Protein AF-A0A7X5TTT7-F1 (afdb_monomer_lite)

Organism: NCBI:txid1640652

Structure (mmCIF, N/CA/C/O backbone):
data_AF-A0A7X5TTT7-F1
#
_entry.id   AF-A0A7X5TTT7-F1
#
loop_
_atom_site.group_PDB
_atom_site.id
_atom_site.type_symbol
_atom_site.label_atom_id
_atom_site.label_alt_id
_atom_site.label_comp_id
_atom_site.label_asym_id
_atom_site.label_entity_id
_atom_site.label_seq_id
_atom_site.pdbx_PDB_ins_code
_atom_site.Cartn_x
_atom_site.Cartn_y
_atom_site.Cartn_z
_atom_site.occupancy
_atom_site.B_iso_or_equiv
_atom_site.auth_seq_id
_atom_site.auth_comp_id
_atom_site.auth_asym_id
_atom_site.auth_atom_id
_atom_site.pdbx_PDB_model_num
ATOM 1 N N . MET A 1 1 ? -17.598 40.555 29.088 1.00 35.66 1 MET A N 1
ATOM 2 C CA . MET A 1 1 ? -18.027 41.779 28.370 1.00 35.66 1 MET A CA 1
ATOM 3 C C . MET A 1 1 ? -18.926 41.381 27.205 1.00 35.66 1 MET A C 1
ATOM 5 O O . MET A 1 1 ? -18.544 40.508 26.443 1.00 35.66 1 MET A O 1
ATOM 9 N N . ARG A 1 2 ? -20.128 41.963 27.103 1.00 32.84 2 ARG A N 1
ATOM 10 C CA . ARG A 1 2 ? -21.066 41.783 25.978 1.00 32.84 2 ARG A CA 1
ATOM 11 C C . ARG A 1 2 ? -20.770 42.823 24.897 1.00 32.84 2 ARG A C 1
ATOM 13 O O . ARG A 1 2 ? -20.589 43.978 25.270 1.00 32.84 2 ARG A O 1
ATOM 20 N N . LYS A 1 3 ? -20.882 42.468 23.612 1.00 32.66 3 LYS A N 1
ATOM 21 C CA . LYS A 1 3 ? -21.404 43.374 22.572 1.00 32.66 3 LYS A CA 1
ATOM 22 C C . LYS A 1 3 ? -22.222 42.589 21.541 1.00 32.66 3 LYS A C 1
ATOM 24 O O . LYS A 1 3 ? -21.788 41.565 21.035 1.00 32.66 3 LYS A O 1
ATOM 29 N N . PHE A 1 4 ? -23.433 43.090 21.313 1.00 30.12 4 PHE A N 1
ATOM 30 C CA . PHE A 1 4 ? -24.414 42.670 20.315 1.00 30.12 4 PHE A CA 1
ATOM 31 C C . PHE A 1 4 ? -24.182 43.418 18.996 1.00 30.12 4 PHE A C 1
ATOM 33 O O . PHE A 1 4 ? -23.848 44.601 19.039 1.00 30.12 4 PHE A O 1
ATOM 40 N N . TRP A 1 5 ? -24.562 42.808 17.868 1.00 27.36 5 TRP A N 1
ATOM 41 C CA . TRP A 1 5 ? -25.354 43.505 16.846 1.00 27.36 5 TRP A CA 1
ATOM 42 C C . TRP A 1 5 ? -26.233 42.525 16.047 1.00 27.36 5 TRP A C 1
ATOM 44 O O . TRP A 1 5 ? -25.795 41.431 15.704 1.00 27.36 5 TRP A O 1
ATOM 54 N N . ARG A 1 6 ? -27.498 42.907 15.810 1.00 34.03 6 ARG A N 1
ATOM 55 C CA . ARG A 1 6 ? -28.500 42.181 15.007 1.00 34.03 6 ARG A CA 1
ATOM 56 C C . ARG A 1 6 ? -28.491 42.715 13.573 1.00 34.03 6 ARG A C 1
ATOM 58 O O . ARG A 1 6 ? -28.611 43.918 13.392 1.00 34.03 6 ARG A O 1
ATOM 65 N N . GLY A 1 7 ? -28.556 41.823 12.589 1.00 29.52 7 GLY A N 1
ATOM 66 C CA . GLY A 1 7 ? -29.071 42.110 11.248 1.00 29.52 7 GLY A CA 1
ATOM 67 C C . GLY A 1 7 ? -30.033 40.997 10.834 1.00 29.52 7 GLY A C 1
ATOM 68 O O . GLY A 1 7 ? -29.647 39.832 10.813 1.00 29.52 7 GLY A O 1
ATOM 69 N N . LYS A 1 8 ? -31.305 41.331 10.588 1.00 38.66 8 LYS A N 1
ATOM 70 C CA . LYS A 1 8 ? -32.344 40.392 10.131 1.00 38.66 8 LYS A CA 1
ATOM 71 C C . LYS A 1 8 ? -32.056 39.973 8.684 1.00 38.66 8 LYS A C 1
ATOM 73 O O . LYS A 1 8 ? -31.994 40.841 7.822 1.00 38.66 8 LYS A O 1
ATOM 78 N N . SER A 1 9 ? -31.964 38.669 8.423 1.00 40.53 9 SER A N 1
ATOM 79 C CA . SER A 1 9 ? -32.075 38.093 7.072 1.00 40.53 9 SER A CA 1
ATOM 80 C C . SER A 1 9 ? -33.419 37.363 6.935 1.00 40.53 9 SER A C 1
ATOM 82 O O . SER A 1 9 ? -33.881 36.785 7.923 1.00 40.53 9 SER A O 1
ATOM 84 N N . PRO A 1 10 ? -34.085 37.420 5.768 1.00 37.72 10 PRO A N 1
ATOM 85 C CA . PRO A 1 10 ? -35.392 36.804 5.565 1.00 37.72 10 PRO A CA 1
ATOM 86 C C . PRO A 1 10 ? -35.309 35.271 5.546 1.00 37.72 10 PRO A C 1
ATOM 88 O O . PRO A 1 10 ? -34.284 34.685 5.200 1.00 37.72 10 PRO A O 1
ATOM 91 N N . ALA A 1 11 ? -36.410 34.639 5.953 1.00 39.56 11 ALA A N 1
ATOM 92 C CA . ALA A 1 11 ? -36.552 33.198 6.104 1.00 39.56 11 ALA A CA 1
ATOM 93 C C . ALA A 1 11 ? -36.282 32.444 4.789 1.00 39.56 11 ALA A C 1
ATOM 95 O O . ALA A 1 11 ? -36.942 32.686 3.779 1.00 39.56 11 ALA A O 1
ATOM 96 N N . ARG A 1 12 ? -35.343 31.489 4.826 1.00 38.84 12 ARG A N 1
ATOM 97 C CA . ARG A 1 12 ? -35.281 30.389 3.853 1.00 38.84 12 ARG A CA 1
ATOM 98 C C . ARG A 1 12 ? -36.436 29.420 4.141 1.00 38.84 12 ARG A C 1
ATOM 100 O O . ARG A 1 12 ? -36.710 29.176 5.318 1.00 38.84 12 ARG A O 1
ATOM 107 N N . PRO A 1 13 ? -37.094 28.845 3.1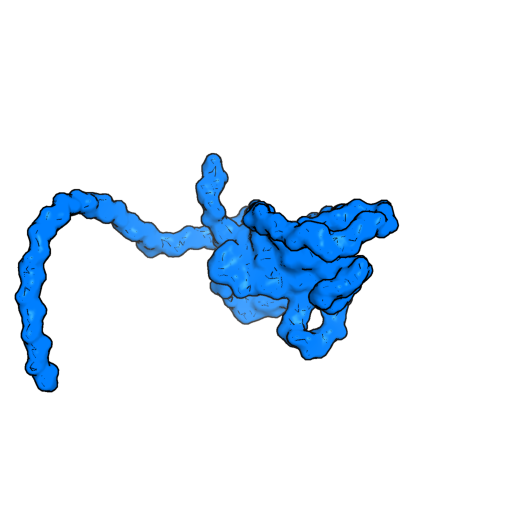21 1.00 38.69 13 PRO A N 1
ATOM 108 C CA . PRO A 1 13 ? -38.035 27.759 3.350 1.00 38.69 13 PRO A CA 1
ATOM 109 C C . PRO A 1 13 ? -37.300 26.583 4.001 1.00 38.69 13 PRO A C 1
ATOM 111 O O . PRO A 1 13 ? -36.145 26.304 3.671 1.00 38.69 13 PRO A O 1
ATOM 114 N N . ALA A 1 14 ? -37.970 25.930 4.950 1.00 41.75 14 ALA A N 1
ATOM 115 C CA . ALA A 1 14 ? -37.470 24.750 5.635 1.00 41.75 14 ALA A CA 1
ATOM 116 C C . ALA A 1 14 ? -37.141 23.665 4.602 1.00 41.75 14 ALA A C 1
ATOM 118 O O . ALA A 1 14 ? -38.031 23.004 4.072 1.00 41.75 14 ALA A O 1
ATOM 119 N N . SER A 1 15 ? -35.855 23.500 4.296 1.00 41.69 15 SER A N 1
ATOM 120 C CA . SER A 1 15 ? -35.3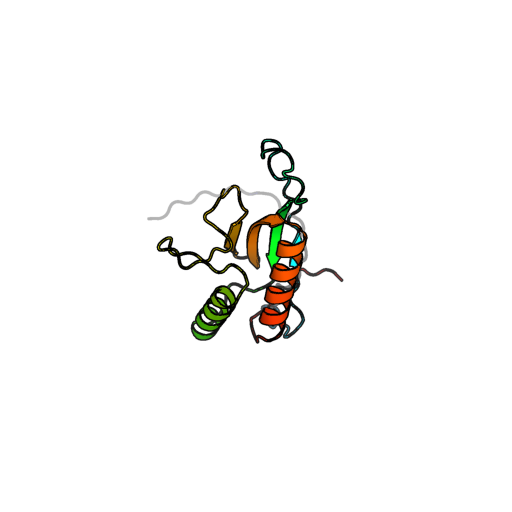74 22.251 3.722 1.00 41.69 15 SER A CA 1
ATOM 121 C C . SER A 1 15 ? -35.509 21.220 4.830 1.00 41.69 15 SER A C 1
ATOM 123 O O . SER A 1 15 ? -34.918 21.388 5.896 1.00 41.69 15 SER A O 1
ATOM 125 N N . GLN A 1 16 ? -36.345 20.207 4.611 1.00 45.44 16 GLN A N 1
ATOM 126 C CA . GLN A 1 16 ? -36.321 18.991 5.411 1.00 45.44 16 GLN A CA 1
ATOM 127 C C . GLN A 1 16 ? -34.901 18.436 5.326 1.00 45.44 16 GLN A C 1
ATOM 129 O O . GLN A 1 16 ? -34.499 17.853 4.324 1.00 45.44 16 GLN A O 1
ATOM 134 N N . GLN A 1 17 ? -34.112 18.711 6.357 1.00 40.09 17 GLN A N 1
ATOM 135 C CA . GLN A 1 17 ? -32.840 18.061 6.570 1.00 40.09 17 GLN A CA 1
ATOM 136 C C . GLN A 1 17 ? -33.198 16.631 6.967 1.00 40.09 17 GLN A C 1
ATOM 138 O O . GLN A 1 17 ? -33.834 16.421 8.002 1.00 40.09 17 GLN A O 1
ATOM 143 N N . ALA A 1 18 ? -32.893 15.669 6.095 1.00 44.75 18 ALA A N 1
ATOM 144 C CA . ALA A 1 18 ? -32.959 14.262 6.461 1.00 44.75 18 ALA A CA 1
ATOM 145 C C . ALA A 1 18 ? -32.161 14.071 7.765 1.00 44.75 18 ALA A C 1
ATOM 147 O O . ALA A 1 18 ? -31.125 14.732 7.925 1.00 44.75 18 ALA A O 1
ATOM 148 N N . PRO A 1 19 ? -32.633 13.247 8.717 1.00 40.09 19 PRO A N 1
ATOM 149 C CA . PRO A 1 19 ? -31.852 12.979 9.913 1.00 40.09 19 PRO A CA 1
ATOM 150 C C . PRO A 1 19 ? -30.484 12.446 9.482 1.00 40.09 19 PRO A C 1
ATOM 152 O O . PRO A 1 19 ? -30.393 11.570 8.620 1.00 40.09 19 PRO A O 1
ATOM 155 N N . ALA A 1 20 ? -29.423 13.025 10.045 1.00 44.19 20 ALA A N 1
ATOM 156 C CA . ALA A 1 20 ? -28.086 12.466 9.919 1.00 44.19 20 ALA A CA 1
ATOM 157 C C . ALA A 1 20 ? -28.141 10.998 10.378 1.00 44.19 20 ALA A C 1
ATOM 159 O O . ALA A 1 20 ? -28.814 10.728 11.377 1.00 44.19 20 ALA A O 1
ATOM 160 N N . PRO A 1 21 ? -27.494 10.052 9.677 1.00 43.19 21 PRO A N 1
ATOM 161 C CA . PRO A 1 21 ? -27.474 8.670 10.133 1.00 43.19 21 PRO A CA 1
ATOM 162 C C . PRO A 1 21 ? -26.880 8.627 11.548 1.00 43.19 21 PRO A C 1
ATOM 164 O O . PRO A 1 21 ? -25.747 9.049 11.767 1.00 43.19 21 PRO A O 1
ATOM 167 N N . GLU A 1 22 ? -27.663 8.147 12.521 1.00 48.78 22 GLU A N 1
ATOM 168 C CA . GLU A 1 22 ? -27.278 8.053 13.942 1.00 48.78 22 GLU A CA 1
ATOM 169 C C . GLU A 1 22 ? -26.219 6.966 14.215 1.00 48.78 22 GLU A C 1
ATOM 171 O O . GLU A 1 22 ? -25.853 6.715 15.361 1.00 48.78 22 GLU A O 1
ATOM 176 N N . HIS A 1 23 ? -25.666 6.355 13.166 1.00 42.59 23 HIS A N 1
ATOM 177 C CA . HIS A 1 23 ? -24.570 5.402 13.248 1.00 42.59 23 HIS A CA 1
ATOM 178 C C . HIS A 1 23 ? -23.568 5.669 12.115 1.00 42.59 23 HIS A C 1
ATOM 180 O O . HIS A 1 23 ? -24.000 5.817 10.967 1.00 42.59 23 HIS A O 1
ATOM 186 N N . PRO A 1 24 ? -22.245 5.708 12.381 1.00 49.69 24 PRO A N 1
ATOM 187 C CA . PRO A 1 24 ? -21.278 5.514 11.307 1.00 49.69 24 PRO A CA 1
ATOM 188 C C . PRO A 1 24 ? -21.585 4.165 10.631 1.00 49.69 24 PRO A C 1
ATOM 190 O O . PRO A 1 24 ? -22.003 3.235 11.333 1.00 49.69 24 PRO A O 1
ATOM 193 N N . PRO A 1 25 ? -21.434 4.043 9.300 1.00 46.50 25 PRO A N 1
ATOM 194 C CA . PRO A 1 25 ? -21.628 2.763 8.629 1.00 46.50 25 PRO A CA 1
ATOM 195 C C . PRO A 1 25 ? -20.784 1.699 9.338 1.00 46.50 25 PRO A C 1
ATOM 197 O O . PRO A 1 25 ? -19.619 1.932 9.671 1.00 46.50 25 PRO A O 1
ATOM 200 N N . LEU A 1 26 ? -21.405 0.557 9.645 1.00 40.31 26 LEU A N 1
ATOM 201 C CA . LEU A 1 26 ? -20.698 -0.576 10.233 1.00 40.31 26 LEU A CA 1
ATOM 202 C C . LEU A 1 26 ? -19.542 -0.962 9.298 1.00 40.31 26 LEU A C 1
ATOM 204 O O . LEU A 1 26 ? -19.734 -0.950 8.082 1.00 40.31 26 LEU A O 1
ATOM 208 N N . PRO A 1 27 ? -18.362 -1.324 9.825 1.00 43.56 27 PRO A N 1
ATOM 209 C CA . PRO A 1 27 ? -17.275 -1.803 8.989 1.00 43.56 27 PRO A CA 1
ATOM 210 C C . PRO A 1 27 ? -17.706 -3.100 8.298 1.00 43.56 27 PRO A C 1
ATOM 212 O O . PRO A 1 27 ? -17.806 -4.158 8.921 1.00 43.56 27 PRO A O 1
ATOM 215 N N . THR A 1 28 ? -18.001 -3.014 7.004 1.00 50.88 28 THR A N 1
ATOM 216 C CA . THR A 1 28 ? -18.330 -4.174 6.179 1.00 50.88 28 THR A CA 1
ATOM 217 C C . THR A 1 28 ? -17.075 -5.028 6.043 1.00 50.88 28 THR A C 1
ATOM 219 O O . THR A 1 28 ? -16.091 -4.599 5.448 1.00 50.88 28 THR A O 1
ATOM 222 N N . THR A 1 29 ? -17.092 -6.246 6.580 1.00 54.84 29 THR A N 1
ATOM 223 C CA . THR A 1 29 ? -16.059 -7.275 6.360 1.00 54.84 29 THR A CA 1
ATOM 224 C C . THR A 1 29 ? -16.206 -7.848 4.941 1.00 54.84 29 THR A C 1
ATOM 226 O O . THR A 1 29 ? -16.555 -9.006 4.734 1.00 54.84 29 THR A O 1
ATOM 229 N N . GLY A 1 30 ? -16.036 -6.981 3.942 1.00 66.50 30 GLY A N 1
ATOM 230 C CA . GLY A 1 30 ? -16.101 -7.285 2.514 1.00 66.50 30 GLY A CA 1
ATOM 231 C C . GLY A 1 30 ? -14.779 -6.971 1.815 1.00 66.50 30 GLY A C 1
ATOM 232 O O . GLY A 1 30 ? -13.897 -6.340 2.402 1.00 66.50 30 GLY A O 1
ATOM 233 N N . ARG A 1 31 ? -14.662 -7.417 0.556 1.00 80.69 31 ARG A N 1
ATOM 234 C CA . ARG A 1 31 ? -13.517 -7.130 -0.323 1.00 80.69 31 ARG A CA 1
ATOM 235 C C . ARG A 1 31 ? -13.188 -5.634 -0.311 1.00 80.69 31 ARG A C 1
ATOM 237 O O . ARG A 1 31 ? -14.101 -4.811 -0.406 1.00 80.69 31 ARG A O 1
ATOM 244 N N . VAL A 1 32 ? -11.904 -5.286 -0.248 1.00 84.06 32 VAL A N 1
ATOM 245 C CA . VAL A 1 32 ? -11.463 -3.891 -0.294 1.00 84.06 32 VAL A CA 1
ATOM 246 C C . VAL A 1 32 ? -11.884 -3.245 -1.617 1.00 84.06 32 VAL A C 1
ATOM 248 O O . VAL A 1 32 ? -11.573 -3.732 -2.707 1.00 84.06 32 VAL A O 1
ATOM 251 N N . GLN A 1 33 ? -12.623 -2.142 -1.521 1.00 87.81 33 GLN A N 1
ATOM 252 C CA . GLN A 1 33 ? -12.930 -1.292 -2.666 1.00 87.81 33 GLN A CA 1
ATOM 253 C C . GLN A 1 33 ? -11.741 -0.378 -2.961 1.00 87.81 33 GLN A C 1
ATOM 255 O O . GLN A 1 33 ? -10.990 -0.012 -2.054 1.00 87.81 33 GLN A O 1
ATOM 260 N N . TYR A 1 34 ? -11.578 0.011 -4.220 1.00 86.19 34 TYR A N 1
ATOM 261 C CA . TYR A 1 34 ? -10.582 0.996 -4.613 1.00 86.19 34 TYR A CA 1
ATOM 262 C C . TYR A 1 34 ? -11.105 1.890 -5.735 1.00 86.19 34 TYR A C 1
ATOM 264 O O . TYR A 1 34 ? -11.962 1.478 -6.517 1.00 86.19 34 TYR A O 1
ATOM 272 N N . GLU A 1 35 ? -10.556 3.096 -5.825 1.00 86.31 35 GLU A N 1
ATOM 273 C CA . GLU A 1 35 ? -10.756 4.019 -6.942 1.00 86.31 35 GLU A CA 1
ATOM 274 C C . GLU A 1 35 ? -9.399 4.380 -7.557 1.00 86.31 35 GLU A C 1
ATOM 276 O O . GLU A 1 35 ? -8.426 4.643 -6.844 1.00 86.31 35 GLU A O 1
ATOM 281 N N . ASP A 1 36 ? -9.325 4.379 -8.887 1.00 82.94 36 ASP A N 1
ATOM 282 C CA . ASP A 1 36 ? -8.208 4.995 -9.602 1.00 82.94 36 ASP A CA 1
ATOM 283 C C . ASP A 1 36 ? -8.472 6.504 -9.616 1.00 82.9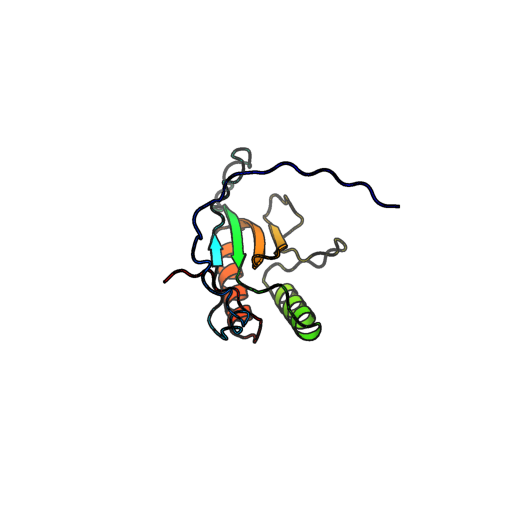4 36 ASP A C 1
ATOM 285 O O . ASP A 1 36 ? -9.535 6.935 -10.063 1.00 82.94 36 ASP A O 1
ATOM 289 N N . SER A 1 37 ? -7.547 7.319 -9.100 1.00 63.72 37 SER A N 1
ATOM 290 C CA . SER A 1 37 ? -7.831 8.738 -8.816 1.00 63.72 37 SER A CA 1
ATOM 291 C C . SER A 1 37 ? -8.065 9.595 -10.070 1.00 63.72 37 SER A C 1
ATOM 293 O O . SER A 1 37 ? -8.409 10.771 -9.959 1.00 63.72 37 SER A O 1
ATOM 295 N N . GLY A 1 38 ? -7.859 9.037 -11.269 1.00 57.25 38 GLY A N 1
ATOM 296 C CA . GLY A 1 38 ? -7.928 9.761 -12.540 1.00 57.25 38 GLY A CA 1
ATOM 297 C C . GLY A 1 38 ? -6.887 10.878 -12.663 1.00 57.25 38 GLY A C 1
ATOM 298 O O . GLY A 1 38 ? -6.923 11.638 -13.632 1.00 57.25 38 GLY A O 1
ATOM 299 N N . GLU A 1 39 ? -5.977 10.997 -11.693 1.00 54.84 39 GLU A N 1
ATOM 300 C CA . GLU A 1 39 ? -4.949 12.021 -11.668 1.00 54.84 39 GLU A CA 1
ATOM 301 C C . GLU A 1 39 ? -3.964 11.763 -12.807 1.00 54.84 39 GLU A C 1
ATOM 303 O O . GLU A 1 39 ? -3.332 10.710 -12.914 1.00 54.84 39 GLU A O 1
ATOM 308 N N . VAL A 1 40 ? -3.898 12.729 -13.722 1.00 51.94 40 VAL A N 1
ATOM 309 C CA . VAL A 1 40 ? -3.029 12.660 -14.890 1.00 51.94 40 VAL A CA 1
ATOM 310 C C . VAL A 1 40 ? -1.612 12.935 -14.414 1.00 51.94 40 VAL A C 1
ATOM 312 O O . VAL A 1 40 ? -1.287 14.061 -14.041 1.00 51.94 40 VAL A O 1
ATOM 315 N N . VAL A 1 41 ? -0.760 11.914 -14.442 1.00 54.97 41 VAL A N 1
ATOM 316 C CA . VAL A 1 41 ? 0.676 12.104 -14.220 1.00 54.97 41 VAL A CA 1
ATOM 317 C C . VAL A 1 41 ? 1.256 13.124 -15.205 1.00 54.97 41 VAL A C 1
ATOM 319 O O . VAL A 1 41 ? 0.890 13.111 -16.387 1.00 54.97 41 VAL A O 1
ATOM 322 N N . PRO A 1 42 ? 2.183 13.992 -14.760 1.00 51.84 42 PRO A N 1
ATOM 323 C CA . PRO A 1 42 ? 2.834 14.960 -15.632 1.00 51.84 42 PRO A CA 1
ATOM 324 C C . PRO A 1 42 ? 3.495 14.300 -16.853 1.00 51.84 42 PRO A C 1
ATOM 326 O O . PRO A 1 42 ? 4.193 13.294 -16.741 1.00 51.84 42 PRO A O 1
ATOM 329 N N . HIS A 1 43 ? 3.297 14.912 -18.023 1.00 47.00 43 HIS A N 1
ATOM 330 C CA . HIS A 1 43 ? 3.774 14.444 -19.333 1.00 47.00 43 HIS A CA 1
ATOM 331 C C . HIS A 1 43 ? 5.312 14.406 -19.477 1.00 47.00 43 HIS A C 1
ATOM 333 O O . HIS A 1 43 ? 5.813 13.737 -20.374 1.00 47.00 43 HIS A O 1
ATOM 339 N N . ASP A 1 44 ? 6.057 15.079 -18.592 1.00 55.12 44 ASP A N 1
ATOM 340 C CA . ASP A 1 44 ? 7.522 15.234 -18.664 1.00 55.12 44 ASP A CA 1
ATOM 341 C C . ASP A 1 44 ? 8.323 14.029 -18.127 1.00 55.12 44 ASP A C 1
ATOM 343 O O . ASP A 1 44 ? 9.543 14.104 -17.959 1.00 55.12 44 ASP A O 1
ATOM 347 N N . TRP A 1 45 ? 7.672 12.894 -17.864 1.00 57.06 45 TRP A N 1
ATOM 348 C CA . TRP A 1 45 ? 8.375 11.688 -17.435 1.00 57.06 45 TRP A CA 1
ATOM 349 C C . TRP A 1 45 ? 9.162 11.060 -18.607 1.00 57.06 45 TRP A C 1
ATOM 351 O O . TRP A 1 45 ? 8.602 10.917 -19.697 1.00 57.06 45 TRP A O 1
ATOM 361 N N . PRO A 1 46 ? 10.437 10.646 -18.424 1.00 51.91 46 PRO A N 1
ATOM 362 C CA . PRO A 1 46 ? 11.261 10.108 -19.504 1.00 51.91 46 PRO A CA 1
ATOM 363 C C . PRO A 1 46 ? 10.572 8.967 -20.263 1.00 51.91 46 PRO A C 1
ATOM 365 O O . PRO A 1 46 ? 10.012 8.036 -19.675 1.00 51.91 46 PRO A O 1
ATOM 368 N N . ALA A 1 47 ? 10.617 9.092 -21.590 1.00 49.12 47 ALA A N 1
ATOM 369 C CA . ALA A 1 47 ? 9.980 8.197 -22.538 1.00 49.12 47 ALA A CA 1
ATOM 370 C C . ALA A 1 47 ? 10.390 6.734 -22.308 1.00 49.12 47 ALA A C 1
ATOM 372 O O . ALA A 1 47 ? 11.571 6.427 -22.164 1.00 49.12 47 ALA A O 1
ATOM 373 N N . ASP A 1 48 ? 9.358 5.891 -22.280 1.00 51.62 48 ASP A N 1
ATOM 374 C CA . ASP A 1 48 ? 9.318 4.434 -22.409 1.00 51.62 48 ASP A CA 1
ATOM 375 C C . ASP A 1 48 ? 10.674 3.742 -22.665 1.00 51.62 48 ASP A C 1
ATOM 377 O O . ASP A 1 48 ? 11.218 3.759 -23.768 1.00 51.62 48 ASP A O 1
ATOM 381 N N . ASP A 1 49 ? 11.199 3.081 -21.636 1.00 55.38 49 ASP A N 1
ATOM 382 C CA . ASP A 1 49 ? 12.352 2.178 -21.693 1.00 55.38 49 ASP A CA 1
ATOM 383 C C . ASP A 1 49 ? 11.976 0.770 -22.205 1.00 55.38 49 ASP A C 1
ATOM 385 O O . ASP A 1 49 ? 12.765 -0.172 -22.109 1.00 55.38 49 ASP A O 1
ATOM 389 N N . GLY A 1 50 ? 10.774 0.613 -22.774 1.00 56.38 50 GLY A N 1
ATOM 390 C CA . GLY A 1 50 ? 10.256 -0.646 -23.309 1.00 56.38 50 GLY A CA 1
ATOM 391 C C . GLY A 1 50 ? 9.627 -1.555 -22.251 1.00 56.38 50 GLY A C 1
ATOM 392 O O . GLY A 1 50 ? 9.269 -2.693 -22.560 1.00 56.38 50 GLY A O 1
ATOM 393 N N . LEU A 1 51 ? 9.482 -1.075 -21.011 1.00 58.31 51 LEU A N 1
ATOM 394 C CA . LEU A 1 51 ? 8.883 -1.816 -19.898 1.00 58.31 51 LEU A CA 1
ATOM 395 C C . LEU A 1 51 ? 7.407 -1.465 -19.642 1.00 58.31 51 LEU A C 1
ATOM 397 O O . LEU A 1 51 ? 6.824 -2.021 -18.709 1.00 58.31 51 LEU A O 1
ATOM 401 N N . ASN A 1 52 ? 6.782 -0.611 -20.471 1.00 75.88 52 ASN A N 1
ATOM 402 C CA . ASN A 1 52 ? 5.383 -0.178 -20.321 1.00 75.88 52 ASN A CA 1
ATOM 403 C C . ASN A 1 52 ? 5.069 0.181 -18.863 1.00 75.88 52 ASN A C 1
ATOM 405 O O . ASN A 1 52 ? 4.239 -0.450 -18.196 1.00 75.88 52 ASN A O 1
ATOM 409 N N . PHE A 1 53 ? 5.802 1.155 -18.336 1.00 80.88 53 PHE A N 1
ATOM 410 C CA . PHE A 1 53 ? 5.507 1.666 -17.011 1.00 80.88 53 PHE A CA 1
ATOM 411 C C . PHE A 1 53 ? 4.129 2.321 -16.987 1.00 80.88 53 PHE A C 1
ATOM 413 O O . PHE A 1 53 ? 3.743 3.040 -17.908 1.00 80.88 53 PHE A O 1
ATOM 420 N N . VAL A 1 54 ? 3.418 2.100 -15.891 1.00 84.62 54 VAL A N 1
ATOM 421 C CA . VAL A 1 54 ? 2.164 2.772 -15.581 1.00 84.62 54 VAL A CA 1
ATOM 422 C C . VAL A 1 54 ? 2.393 3.724 -14.425 1.00 84.62 54 VAL A C 1
ATOM 424 O O . VAL A 1 54 ? 3.110 3.412 -13.471 1.00 84.62 54 VAL A O 1
ATOM 427 N N . ALA A 1 55 ? 1.774 4.891 -14.523 1.00 87.00 55 ALA A N 1
ATOM 428 C CA . ALA A 1 55 ? 1.560 5.719 -13.360 1.00 87.00 55 ALA A CA 1
ATOM 429 C C . ALA A 1 55 ? 0.501 5.084 -12.472 1.00 87.00 55 ALA A C 1
ATOM 431 O O . ALA A 1 55 ? -0.534 4.619 -12.954 1.00 87.00 55 ALA A O 1
ATOM 432 N N . VAL A 1 56 ? 0.782 5.077 -11.182 1.00 90.38 56 VAL A N 1
ATOM 433 C CA . VAL A 1 56 ? -0.093 4.528 -10.165 1.00 90.38 56 VAL A CA 1
ATOM 434 C C . VAL A 1 56 ? -0.573 5.686 -9.321 1.00 90.38 56 VAL A C 1
ATOM 436 O O . VAL A 1 56 ? 0.237 6.388 -8.726 1.00 90.38 56 VAL A O 1
ATOM 439 N N . VAL A 1 57 ? -1.889 5.863 -9.272 1.00 91.44 57 VAL A N 1
ATOM 440 C CA . VAL A 1 57 ? -2.557 6.662 -8.249 1.00 91.44 57 VAL A CA 1
ATOM 441 C C . VAL A 1 57 ? -3.870 5.956 -7.926 1.00 91.44 57 VAL A C 1
ATOM 443 O O . VAL A 1 57 ? -4.864 6.078 -8.646 1.00 91.44 57 VAL A O 1
ATOM 446 N N . ARG A 1 58 ? -3.851 5.132 -6.877 1.00 92.38 58 ARG A N 1
ATOM 447 C CA . ARG A 1 58 ? -4.983 4.289 -6.480 1.00 92.38 58 ARG A CA 1
ATOM 448 C C . ARG A 1 58 ? -5.267 4.460 -5.005 1.00 92.38 58 ARG A C 1
ATOM 450 O O . ARG A 1 58 ? -4.365 4.367 -4.178 1.00 92.38 58 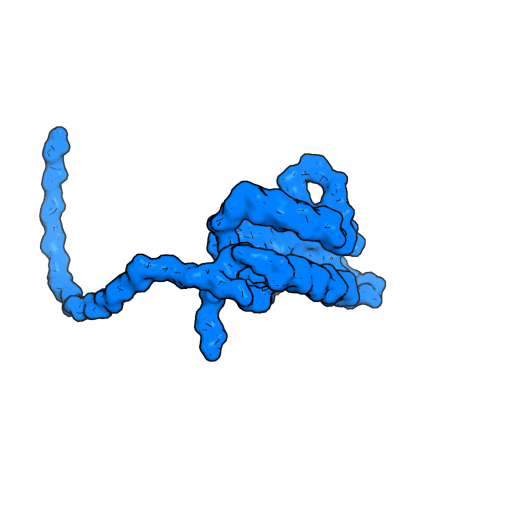ARG A O 1
ATOM 457 N N . LYS A 1 59 ? -6.537 4.651 -4.674 1.00 94.06 59 LYS A N 1
ATOM 458 C CA . LYS A 1 59 ? -6.989 4.756 -3.293 1.00 94.06 59 LYS A CA 1
ATOM 459 C C . LYS A 1 59 ? -7.722 3.496 -2.873 1.00 94.06 59 LYS A C 1
ATOM 461 O O . LYS A 1 59 ? -8.657 3.092 -3.553 1.00 94.06 59 LYS A O 1
ATOM 466 N N . TYR A 1 60 ? -7.322 2.905 -1.754 1.00 94.19 60 TYR A N 1
ATOM 467 C CA . TYR A 1 60 ? -7.963 1.732 -1.165 1.00 94.19 60 TYR A CA 1
ATOM 468 C C . TYR A 1 60 ? -8.838 2.142 0.020 1.00 94.19 60 TYR A C 1
ATOM 470 O O . TYR A 1 60 ? -8.389 2.864 0.914 1.00 94.19 60 TYR A O 1
ATOM 478 N N . GLY A 1 61 ? -10.069 1.635 0.049 1.00 93.62 61 GLY A N 1
ATOM 479 C CA . GLY A 1 61 ? -11.095 1.938 1.047 1.00 93.62 61 GLY A CA 1
ATOM 480 C C . GLY A 1 61 ? -10.843 1.288 2.401 1.00 93.62 61 GLY A C 1
ATOM 481 O O . GLY A 1 61 ? -11.627 0.452 2.847 1.00 93.62 61 GLY A O 1
ATOM 482 N N . VAL A 1 62 ? -9.753 1.667 3.061 1.00 92.69 62 VAL A N 1
ATOM 483 C CA . VAL A 1 62 ? -9.453 1.332 4.457 1.00 92.69 62 VAL A CA 1
ATOM 484 C C . VAL A 1 62 ? -9.646 2.592 5.289 1.00 92.69 62 VAL A C 1
ATOM 486 O O . VAL A 1 62 ? -9.037 3.625 5.023 1.00 92.69 62 VAL A O 1
ATOM 489 N N . HIS A 1 63 ? -10.526 2.526 6.278 1.00 90.25 63 HIS A N 1
ATOM 490 C CA . HIS A 1 63 ? -10.854 3.666 7.117 1.00 90.25 63 HIS A CA 1
ATOM 491 C C . HIS A 1 63 ? -9.716 3.956 8.106 1.00 90.25 63 HIS A C 1
ATOM 493 O O . HIS A 1 63 ? -9.125 3.042 8.678 1.00 90.25 63 HIS A O 1
ATOM 499 N N . TYR A 1 64 ? -9.446 5.237 8.367 1.00 85.88 64 TYR A N 1
ATOM 500 C CA . TYR A 1 64 ? -8.318 5.681 9.199 1.00 85.88 64 TYR A CA 1
ATOM 501 C C . TYR A 1 64 ? -8.474 5.368 10.700 1.00 85.88 64 TYR A C 1
ATOM 503 O O . TYR A 1 64 ? -7.546 5.573 11.480 1.00 85.88 64 TYR A O 1
ATOM 511 N N . SER A 1 65 ? -9.635 4.867 11.132 1.00 89.75 65 SER A N 1
ATOM 512 C CA . SER A 1 65 ? -9.921 4.511 12.531 1.00 89.75 65 SER A CA 1
ATOM 513 C C . SER A 1 65 ? -9.371 3.137 12.937 1.00 89.75 65 SER A C 1
ATOM 515 O O . SER A 1 65 ? -10.026 2.419 13.697 1.00 89.75 65 SER A O 1
ATOM 517 N N . LEU A 1 66 ? -8.219 2.739 12.396 1.00 91.31 66 LEU A N 1
ATOM 518 C CA . LEU A 1 66 ? -7.567 1.486 12.768 1.00 91.31 66 LEU A CA 1
ATOM 519 C C . LEU A 1 66 ? -7.129 1.541 14.236 1.00 91.31 66 LEU A C 1
ATOM 521 O O . LEU A 1 66 ? -6.663 2.573 14.728 1.00 91.31 66 LEU A O 1
ATOM 525 N N . THR A 1 67 ? -7.272 0.419 14.936 1.00 95.69 67 THR A N 1
ATOM 526 C CA . THR A 1 67 ? -6.676 0.237 16.267 1.00 95.69 67 THR A CA 1
ATOM 527 C C . THR A 1 67 ? -5.151 0.123 16.165 1.00 95.69 67 THR A C 1
ATOM 529 O O . THR A 1 67 ? -4.620 -0.128 15.085 1.00 95.69 67 THR A O 1
ATOM 532 N N . GLU A 1 68 ? -4.425 0.257 17.279 1.00 95.38 68 GLU A N 1
ATOM 533 C CA . GLU A 1 68 ? -2.962 0.067 17.294 1.00 95.38 68 GLU A CA 1
ATOM 534 C C . GLU A 1 68 ? -2.553 -1.305 16.733 1.00 95.38 68 GLU A C 1
ATOM 536 O O . GLU A 1 68 ? -1.691 -1.381 15.863 1.00 95.38 68 GLU A O 1
ATOM 541 N N . ALA A 1 69 ? -3.249 -2.376 17.128 1.00 96.44 69 ALA A N 1
ATOM 542 C CA . ALA A 1 69 ? -2.999 -3.720 16.606 1.00 96.44 69 ALA A CA 1
ATOM 543 C C . ALA A 1 69 ? -3.252 -3.822 15.089 1.00 96.44 69 ALA A C 1
ATOM 545 O O . ALA A 1 69 ? -2.523 -4.506 14.374 1.00 96.44 69 ALA A O 1
ATOM 546 N N . GLN A 1 70 ? -4.263 -3.116 14.576 1.00 96.12 70 GLN A N 1
ATOM 547 C CA . GLN A 1 70 ? -4.538 -3.064 13.138 1.00 96.12 70 GLN A CA 1
ATOM 548 C C . GLN A 1 70 ? -3.489 -2.237 12.382 1.00 96.12 70 GLN A C 1
ATOM 550 O O . GLN A 1 70 ? -3.123 -2.605 11.268 1.00 96.12 70 GLN A O 1
ATOM 555 N N . TRP A 1 71 ? -2.952 -1.170 12.983 1.00 95.06 71 TRP A N 1
ATOM 556 C CA . TRP A 1 71 ? -1.811 -0.432 12.433 1.00 95.06 71 TRP A CA 1
ATOM 557 C C . TRP A 1 71 ? -0.546 -1.293 12.368 1.00 95.06 71 TRP A C 1
ATOM 559 O O . TRP A 1 71 ? 0.135 -1.293 11.344 1.00 95.06 71 TRP A O 1
ATOM 569 N N . GLU A 1 72 ? -0.255 -2.074 13.409 1.00 95.38 72 GLU A N 1
ATOM 570 C CA . GLU A 1 72 ? 0.857 -3.035 13.411 1.00 95.38 72 GLU A CA 1
ATOM 571 C C . GLU A 1 72 ? 0.670 -4.128 12.349 1.00 95.38 72 GLU A C 1
ATOM 573 O O . GLU A 1 72 ? 1.610 -4.488 11.630 1.00 95.38 72 GLU A O 1
ATOM 578 N N . GLN A 1 73 ? -0.561 -4.623 12.193 1.00 96.38 73 GLN A N 1
ATOM 579 C CA . GLN A 1 73 ? -0.899 -5.585 11.149 1.00 96.38 73 GLN A CA 1
ATOM 580 C C . GLN A 1 73 ? -0.733 -4.978 9.750 1.00 96.38 73 GLN A C 1
ATOM 582 O O . GLN A 1 73 ? -0.161 -5.626 8.875 1.00 96.38 73 GLN A O 1
ATOM 587 N N . LEU A 1 74 ? -1.173 -3.736 9.531 1.00 95.25 74 LEU A N 1
ATOM 588 C CA . LEU A 1 74 ? -0.986 -3.033 8.260 1.00 95.25 74 LEU A CA 1
ATOM 589 C C . LEU A 1 74 ? 0.502 -2.801 7.961 1.00 95.25 74 LEU A C 1
ATOM 591 O O . LEU A 1 74 ? 0.939 -3.034 6.837 1.00 95.25 74 LEU A O 1
ATOM 595 N N . GLY A 1 75 ? 1.297 -2.433 8.968 1.00 93.94 75 GLY A N 1
ATOM 596 C CA . GLY A 1 75 ? 2.753 -2.342 8.842 1.00 93.94 75 GLY A CA 1
ATOM 597 C C . GLY A 1 75 ? 3.390 -3.679 8.449 1.00 93.94 75 GLY A C 1
ATOM 598 O O . GLY A 1 75 ? 4.258 -3.719 7.578 1.00 93.94 75 GLY A O 1
ATOM 599 N N . SER A 1 76 ? 2.908 -4.784 9.021 1.00 95.12 76 SER A N 1
ATOM 600 C CA . SER A 1 76 ? 3.356 -6.136 8.660 1.00 95.12 76 SER A CA 1
ATOM 601 C C . SER A 1 76 ? 2.982 -6.507 7.220 1.00 95.12 76 SER A C 1
ATOM 603 O O . SER A 1 76 ? 3.790 -7.107 6.513 1.00 95.12 76 SER A O 1
ATOM 605 N N . ILE A 1 77 ? 1.787 -6.113 6.757 1.00 96.12 77 ILE A N 1
ATOM 606 C CA . ILE A 1 77 ? 1.375 -6.266 5.353 1.00 96.12 77 ILE A CA 1
ATOM 607 C C . ILE A 1 77 ? 2.330 -5.488 4.447 1.00 96.12 77 ILE A C 1
ATOM 609 O O . ILE A 1 77 ? 2.860 -6.065 3.502 1.00 96.12 77 ILE A O 1
ATOM 613 N N . TYR A 1 78 ? 2.609 -4.217 4.752 1.00 94.88 78 TYR A N 1
ATOM 614 C CA . TYR A 1 78 ? 3.513 -3.390 3.949 1.00 94.88 78 TYR A CA 1
ATOM 615 C C . TYR A 1 78 ? 4.905 -4.004 3.789 1.00 94.88 78 TYR A C 1
ATOM 617 O O . TYR A 1 78 ? 5.424 -4.044 2.673 1.00 94.88 78 TYR A O 1
ATOM 625 N N . GLN A 1 79 ? 5.469 -4.542 4.872 1.00 93.12 79 GLN A N 1
ATOM 626 C CA . GLN A 1 79 ? 6.779 -5.203 4.862 1.00 93.12 79 GLN A CA 1
ATOM 627 C C . GLN A 1 79 ? 6.799 -6.507 4.053 1.00 93.12 79 GLN A C 1
ATOM 629 O O . GLN A 1 79 ? 7.844 -6.893 3.531 1.00 93.12 79 GLN A O 1
ATOM 634 N N . ALA A 1 80 ? 5.662 -7.200 3.956 1.00 94.56 80 ALA A N 1
ATOM 635 C CA . ALA A 1 80 ? 5.543 -8.458 3.225 1.00 94.56 80 ALA A CA 1
ATOM 636 C C . ALA A 1 80 ? 5.315 -8.270 1.714 1.00 94.56 80 ALA A C 1
ATOM 638 O O . ALA A 1 80 ? 5.431 -9.236 0.954 1.00 94.56 80 ALA A O 1
ATOM 639 N N . LEU A 1 81 ? 4.975 -7.057 1.266 1.00 96.19 81 LEU A N 1
ATOM 640 C CA . LEU A 1 81 ? 4.695 -6.791 -0.142 1.00 96.19 81 LEU A CA 1
ATOM 641 C C . LEU A 1 81 ? 5.969 -6.812 -1.006 1.00 96.19 81 LEU A C 1
ATOM 643 O O . LEU A 1 81 ? 7.057 -6.452 -0.541 1.00 96.19 81 LEU A O 1
ATOM 647 N N . PRO A 1 82 ? 5.850 -7.201 -2.292 1.00 94.31 82 PRO A N 1
ATOM 648 C CA . PRO A 1 82 ? 6.976 -7.212 -3.215 1.00 94.31 82 PRO A CA 1
ATOM 649 C C . PRO A 1 82 ? 7.666 -5.853 -3.291 1.00 94.31 82 PRO A C 1
ATOM 651 O O . PRO A 1 82 ? 7.012 -4.815 -3.345 1.00 94.31 82 PRO A O 1
ATOM 654 N N . GLY A 1 83 ? 8.997 -5.869 -3.326 1.00 92.06 83 GLY A N 1
ATOM 655 C CA . GLY A 1 83 ? 9.787 -4.650 -3.451 1.00 92.06 83 GLY A CA 1
ATOM 656 C C . GLY A 1 83 ? 9.876 -3.822 -2.174 1.00 92.06 83 GLY A C 1
ATOM 657 O O . GLY A 1 83 ? 10.419 -2.729 -2.256 1.00 92.06 83 GLY A O 1
ATOM 658 N N . SER A 1 84 ? 9.385 -4.301 -1.021 1.00 91.56 84 SER A N 1
ATOM 659 C CA . SER A 1 84 ? 9.499 -3.565 0.243 1.00 91.56 84 SER A CA 1
ATOM 660 C C . SER A 1 84 ? 10.950 -3.177 0.496 1.00 91.56 84 SER A C 1
ATOM 662 O O . SER A 1 84 ? 11.842 -4.030 0.523 1.00 91.56 84 SER A O 1
ATOM 664 N N . VAL A 1 85 ? 11.177 -1.884 0.688 1.00 85.75 85 VAL A N 1
ATOM 665 C CA . VAL A 1 85 ? 12.496 -1.327 0.963 1.00 85.75 85 VAL A CA 1
ATOM 666 C C . VAL A 1 85 ? 12.520 -0.797 2.390 1.00 85.75 85 VAL A C 1
ATOM 668 O O . VAL A 1 85 ? 11.658 -0.034 2.817 1.00 85.75 85 VAL A O 1
ATOM 671 N N . THR A 1 86 ? 13.515 -1.226 3.160 1.00 69.44 86 THR A N 1
ATOM 672 C CA . THR A 1 86 ? 13.738 -0.702 4.507 1.00 69.44 86 THR A CA 1
ATOM 673 C C . THR A 1 86 ? 14.515 0.602 4.376 1.00 69.44 86 THR A C 1
ATOM 675 O O . THR A 1 86 ? 15.741 0.583 4.313 1.00 69.44 86 THR A O 1
ATOM 678 N N . HIS A 1 87 ? 13.813 1.731 4.283 1.00 62.00 87 HIS A N 1
ATOM 679 C CA . HIS A 1 87 ? 14.445 3.049 4.300 1.00 62.00 87 HIS A CA 1
ATOM 680 C C . HIS A 1 87 ? 14.296 3.729 5.663 1.00 62.00 87 HIS A C 1
ATOM 682 O O . HIS A 1 87 ? 13.253 3.652 6.310 1.00 62.00 87 HIS A O 1
ATOM 688 N N . ASP A 1 88 ? 15.312 4.510 6.033 1.00 60.81 88 ASP A N 1
ATOM 689 C CA . ASP A 1 88 ? 15.310 5.425 7.186 1.00 60.81 88 ASP A CA 1
ATOM 690 C C . ASP A 1 88 ? 14.319 6.602 7.025 1.00 60.81 88 ASP A C 1
ATOM 692 O O . ASP A 1 88 ? 14.252 7.491 7.873 1.00 60.81 88 ASP A O 1
ATOM 696 N N . GLN A 1 89 ? 13.552 6.637 5.930 1.00 58.59 89 GLN A N 1
ATOM 697 C CA . GLN A 1 89 ? 12.676 7.748 5.556 1.00 58.59 89 GLN A CA 1
ATOM 698 C C . GLN A 1 89 ? 11.381 7.820 6.387 1.00 58.59 89 GLN A C 1
ATOM 700 O O . GLN A 1 89 ? 10.668 8.818 6.331 1.00 58.59 89 GLN A O 1
ATOM 705 N N . GLY A 1 90 ? 11.094 6.809 7.215 1.00 73.44 90 GLY A N 1
ATOM 706 C CA . GLY A 1 90 ? 9.996 6.848 8.188 1.00 73.44 90 GLY A CA 1
ATOM 707 C C . GLY A 1 90 ? 8.595 6.630 7.606 1.00 73.44 90 GLY A C 1
ATOM 708 O O . GLY A 1 90 ? 7.621 6.736 8.348 1.00 73.44 90 GLY A O 1
ATOM 709 N N . TYR A 1 91 ? 8.482 6.298 6.317 1.00 80.06 91 TYR A N 1
ATOM 710 C CA . TYR A 1 91 ? 7.227 5.934 5.656 1.00 80.06 91 TYR A CA 1
ATOM 711 C C . TYR A 1 91 ? 7.397 4.687 4.766 1.00 80.06 91 TYR A C 1
ATOM 713 O O . TYR A 1 91 ? 8.516 4.395 4.331 1.00 80.06 91 TYR A O 1
ATOM 721 N N . PRO A 1 92 ? 6.320 3.916 4.510 1.00 88.44 92 PRO A N 1
ATOM 722 C CA . PRO A 1 92 ? 6.397 2.725 3.670 1.00 88.44 92 PRO A CA 1
ATOM 723 C C . PRO A 1 92 ? 6.640 3.087 2.201 1.00 88.44 92 PRO A C 1
ATO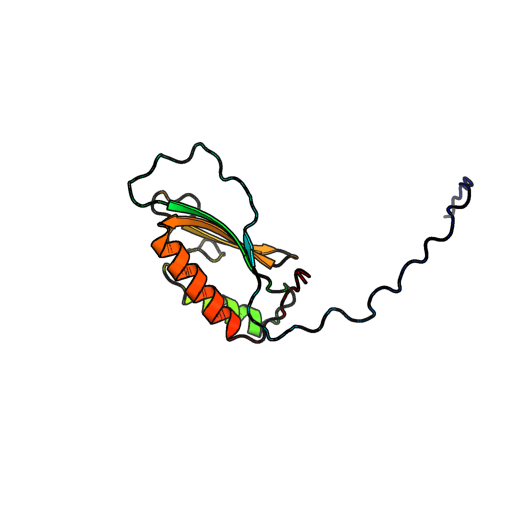M 725 O O . PRO A 1 92 ? 5.938 3.925 1.636 1.00 88.44 92 PRO A O 1
ATOM 728 N N .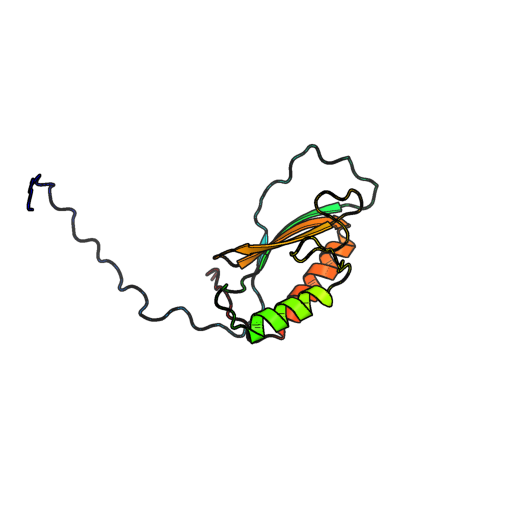 CYS A 1 93 ? 7.614 2.419 1.590 1.00 91.50 93 CYS A N 1
ATOM 729 C CA . CYS A 1 93 ? 7.944 2.547 0.176 1.00 91.50 93 CYS A CA 1
ATOM 730 C C . CYS A 1 93 ? 8.343 1.187 -0.417 1.00 91.50 93 CYS A C 1
ATOM 732 O O . CYS A 1 93 ? 8.754 0.265 0.299 1.00 91.50 93 CYS A O 1
ATOM 734 N N . TRP A 1 94 ? 8.210 1.062 -1.738 1.00 94.88 94 TRP A N 1
ATOM 735 C CA . TRP A 1 94 ? 8.545 -0.147 -2.488 1.00 94.88 94 TRP A CA 1
ATOM 736 C C . TRP A 1 94 ? 9.334 0.187 -3.755 1.00 94.88 94 TRP A C 1
ATOM 738 O O . TRP A 1 94 ? 9.111 1.220 -4.376 1.00 94.88 94 TRP A O 1
ATOM 748 N N . PHE A 1 95 ? 10.216 -0.725 -4.169 1.00 92.12 95 PHE A N 1
ATOM 749 C CA . PHE A 1 95 ? 11.019 -0.730 -5.405 1.00 92.12 95 PHE A CA 1
ATOM 750 C C . PHE A 1 95 ? 12.082 0.371 -5.548 1.00 92.12 95 PHE A C 1
ATOM 752 O O . PHE A 1 95 ? 13.009 0.212 -6.344 1.00 92.12 95 PHE A O 1
ATOM 759 N N . GLY A 1 96 ? 12.016 1.426 -4.744 1.00 89.19 96 GLY A N 1
ATOM 760 C CA . GLY A 1 96 ? 13.010 2.487 -4.691 1.00 89.19 96 GLY A CA 1
ATOM 761 C C . GLY A 1 96 ? 12.508 3.688 -3.900 1.00 89.19 96 GLY A C 1
ATOM 762 O O . GLY A 1 96 ? 11.403 3.676 -3.360 1.00 89.19 96 GLY A O 1
ATOM 763 N N . GLU A 1 97 ? 13.332 4.729 -3.851 1.00 86.31 97 GLU A N 1
ATOM 764 C CA . GLU A 1 97 ? 12.923 6.029 -3.320 1.00 86.31 97 GLU A CA 1
ATOM 765 C C . GLU A 1 97 ? 11.932 6.715 -4.271 1.00 86.31 97 GLU A C 1
ATOM 767 O O . GLU A 1 97 ? 11.887 6.404 -5.467 1.00 86.31 97 GLU A O 1
ATOM 772 N N . VAL A 1 98 ? 11.160 7.667 -3.742 1.00 83.88 98 VAL A N 1
ATOM 773 C CA . VAL A 1 98 ? 10.277 8.526 -4.543 1.00 83.88 98 VAL A CA 1
ATOM 774 C C . VAL A 1 98 ? 11.063 9.139 -5.706 1.00 83.88 98 VAL A C 1
ATOM 776 O O . VAL A 1 98 ? 12.206 9.563 -5.549 1.00 83.88 98 VAL A O 1
ATOM 779 N N . ASP A 1 99 ? 10.452 9.135 -6.887 1.00 81.88 99 ASP A N 1
ATOM 780 C CA . ASP A 1 99 ? 11.037 9.548 -8.168 1.00 81.88 99 ASP A CA 1
ATOM 781 C C . ASP A 1 99 ? 12.201 8.683 -8.690 1.00 81.88 99 ASP A C 1
ATOM 783 O O . ASP A 1 99 ? 12.880 9.061 -9.649 1.00 81.88 99 ASP A O 1
ATOM 787 N N . SER A 1 100 ? 12.405 7.476 -8.143 1.00 84.38 100 SER A N 1
ATOM 788 C CA . SER A 1 100 ? 13.386 6.530 -8.685 1.00 84.38 100 SER A CA 1
ATOM 789 C C . SER A 1 100 ? 13.104 6.204 -10.163 1.00 84.38 100 SER A C 1
ATOM 791 O O . SER A 1 100 ? 11.982 5.812 -10.514 1.00 84.38 100 SER A O 1
ATOM 793 N N . PRO A 1 101 ? 14.119 6.265 -11.050 1.00 79.75 101 PRO A N 1
ATOM 794 C CA . PRO A 1 101 ? 13.942 5.959 -12.468 1.00 79.75 101 PRO A CA 1
ATOM 795 C C . PRO A 1 101 ? 13.626 4.479 -12.723 1.00 79.75 101 PRO A C 1
ATOM 797 O O . PRO A 1 101 ? 13.064 4.150 -13.763 1.00 79.75 101 PRO A O 1
ATOM 800 N N . THR A 1 102 ? 13.958 3.584 -11.785 1.00 83.75 102 THR A N 1
ATOM 801 C CA . THR A 1 102 ? 13.670 2.143 -11.893 1.00 83.75 102 THR A CA 1
ATOM 802 C C . THR A 1 102 ? 12.257 1.776 -11.441 1.00 83.75 102 THR A C 1
ATOM 804 O O . THR A 1 102 ? 11.869 0.613 -11.541 1.00 83.75 102 THR A O 1
ATOM 807 N N . GLY A 1 103 ? 11.490 2.756 -10.963 1.00 88.12 103 GLY A N 1
ATOM 808 C CA . GLY A 1 103 ? 10.168 2.573 -10.386 1.00 88.12 103 GLY A CA 1
ATOM 809 C C . GLY A 1 103 ? 10.177 2.645 -8.866 1.00 88.12 103 GLY A C 1
ATOM 810 O O . GLY A 1 103 ? 11.181 2.364 -8.211 1.00 88.12 103 GLY A O 1
ATOM 811 N N . TRP A 1 104 ? 9.036 3.058 -8.333 1.00 92.19 104 TRP A N 1
ATOM 812 C CA . TRP A 1 104 ? 8.800 3.251 -6.912 1.00 92.19 104 TRP A CA 1
ATOM 813 C C . TRP A 1 104 ? 7.298 3.226 -6.634 1.00 92.19 104 TRP A C 1
ATOM 815 O O . TRP A 1 104 ? 6.494 3.527 -7.522 1.00 92.19 104 TRP A O 1
ATOM 825 N N . LEU A 1 105 ? 6.933 2.880 -5.405 1.00 94.38 105 LEU A N 1
ATOM 826 C CA . LEU A 1 105 ? 5.621 3.159 -4.834 1.00 94.38 105 LEU A CA 1
ATOM 827 C C . LEU A 1 105 ? 5.791 3.725 -3.429 1.00 94.38 105 LEU A C 1
ATOM 829 O O . LEU A 1 105 ? 6.700 3.318 -2.706 1.00 94.38 105 LEU A O 1
ATOM 833 N N . ASP A 1 106 ? 4.871 4.585 -3.027 1.00 93.25 106 ASP A N 1
ATOM 834 C CA . ASP A 1 106 ? 4.669 4.996 -1.645 1.00 93.25 106 ASP A CA 1
ATOM 835 C C . ASP A 1 106 ? 3.192 4.874 -1.255 1.00 93.25 106 ASP A C 1
ATOM 837 O O . ASP A 1 106 ? 2.330 4.504 -2.062 1.00 93.25 106 ASP A O 1
ATOM 841 N N . VAL A 1 107 ? 2.905 5.125 0.022 1.00 93.00 107 VAL A N 1
ATOM 842 C CA . VAL A 1 107 ? 1.535 5.165 0.528 1.00 93.00 107 VAL A CA 1
ATOM 843 C C . VAL A 1 107 ? 1.343 6.319 1.506 1.00 93.00 107 VAL A C 1
ATOM 845 O O . VAL A 1 107 ? 2.136 6.503 2.430 1.00 93.00 107 VAL A O 1
ATOM 848 N N . SER A 1 108 ? 0.241 7.050 1.344 1.00 91.31 108 SER A N 1
ATOM 849 C CA . SER A 1 108 ? -0.262 8.024 2.315 1.00 91.31 108 SER A CA 1
ATOM 850 C C . SER A 1 108 ? -1.552 7.527 2.963 1.00 91.31 108 SER A C 1
ATOM 852 O O . SER A 1 108 ? -2.404 6.905 2.322 1.00 91.31 108 SER A O 1
ATOM 854 N N . VAL A 1 109 ? -1.711 7.819 4.253 1.00 90.81 109 VAL A N 1
ATOM 855 C CA . VAL A 1 109 ? -2.969 7.616 4.973 1.00 90.81 109 VAL A CA 1
ATOM 856 C C . VAL A 1 109 ? -3.788 8.893 4.859 1.00 90.81 109 VAL A C 1
ATOM 858 O O . VAL A 1 109 ? -3.451 9.905 5.467 1.00 90.81 109 VAL A O 1
ATOM 861 N N . GLU A 1 110 ? -4.905 8.826 4.144 1.00 88.31 110 GLU A N 1
ATOM 862 C CA . GLU A 1 110 ? -5.836 9.938 3.989 1.00 88.31 110 GLU A CA 1
ATOM 863 C C . GLU A 1 110 ? -7.162 9.641 4.707 1.00 88.31 110 GLU A C 1
ATOM 865 O O . GLU A 1 110 ? -7.554 8.477 4.841 1.00 88.31 110 GLU A O 1
ATOM 870 N N . PRO A 1 111 ? -7.948 10.663 5.101 1.00 84.88 111 PRO A N 1
ATOM 871 C CA . PRO A 1 111 ? -9.285 10.443 5.661 1.00 84.88 111 PRO A CA 1
ATOM 872 C C . PRO A 1 111 ? -10.206 9.612 4.751 1.00 84.88 111 PRO A C 1
ATOM 874 O O . PRO A 1 111 ? -11.136 8.970 5.231 1.00 84.88 111 PRO A O 1
ATOM 877 N N . SER A 1 112 ? -9.945 9.634 3.439 1.00 84.94 112 SER A N 1
ATOM 878 C CA . SER A 1 112 ? -10.721 8.921 2.417 1.00 84.94 112 SER A CA 1
ATOM 879 C C . SER A 1 112 ? -10.161 7.547 2.024 1.00 84.94 112 SER A C 1
ATOM 881 O O . SER A 1 112 ? -10.747 6.901 1.154 1.00 84.94 112 SER A O 1
ATOM 883 N N . GLY A 1 113 ? -9.059 7.092 2.631 1.00 92.00 113 GLY A N 1
ATOM 884 C CA . GLY A 1 113 ? -8.458 5.786 2.352 1.00 92.00 113 GLY A CA 1
ATOM 885 C C . GLY A 1 113 ? -6.931 5.798 2.332 1.00 92.00 113 GLY A C 1
ATOM 886 O O . GLY A 1 113 ? -6.292 6.804 2.626 1.00 92.00 113 GLY A O 1
ATOM 887 N N . LEU A 1 114 ? -6.344 4.669 1.940 1.00 93.69 114 LEU A N 1
ATOM 888 C CA . LEU A 1 114 ? -4.906 4.552 1.695 1.00 93.69 114 LEU A CA 1
ATOM 889 C C . LEU A 1 114 ? -4.621 4.935 0.247 1.00 93.69 114 LEU A C 1
ATOM 891 O O . LEU A 1 114 ? -5.065 4.235 -0.664 1.00 93.69 114 LEU A O 1
ATOM 895 N N . LEU A 1 115 ? -3.909 6.035 0.034 1.00 93.62 115 LEU A N 1
ATOM 896 C CA . LEU A 1 115 ? -3.498 6.484 -1.290 1.00 93.62 115 LEU A CA 1
ATOM 897 C C . LEU A 1 115 ? -2.144 5.870 -1.625 1.00 93.62 115 LEU A C 1
ATOM 899 O O . LEU A 1 115 ? -1.159 6.195 -0.976 1.00 93.62 115 LEU A O 1
ATOM 903 N N . VAL A 1 116 ? -2.103 5.002 -2.630 1.00 94.44 116 VAL A N 1
ATOM 904 C CA . VAL A 1 116 ? -0.865 4.464 -3.195 1.00 94.44 116 VAL A CA 1
ATOM 905 C C . VAL A 1 116 ? -0.530 5.238 -4.457 1.00 94.44 116 VAL A C 1
ATOM 907 O O . VAL A 1 116 ? -1.364 5.334 -5.366 1.00 94.44 116 VAL A O 1
ATOM 910 N N . SER A 1 117 ? 0.695 5.746 -4.519 1.00 92.69 117 SER A N 1
ATOM 911 C CA . SER A 1 117 ? 1.209 6.521 -5.642 1.00 92.69 117 SER A CA 1
ATOM 912 C C . SER A 1 117 ? 2.560 6.003 -6.117 1.00 92.69 117 SER A C 1
ATOM 914 O O . SER A 1 117 ? 3.291 5.356 -5.374 1.00 92.69 117 SER A O 1
ATOM 916 N N . GLY A 1 118 ? 2.880 6.259 -7.385 1.00 91.88 118 GLY A N 1
ATOM 917 C CA . GLY A 1 118 ? 4.210 6.023 -7.935 1.00 91.88 118 GLY A CA 1
ATOM 918 C C . GLY A 1 118 ? 4.190 5.571 -9.388 1.00 91.88 118 GLY A C 1
ATOM 919 O O . GLY A 1 118 ? 3.305 5.932 -10.171 1.00 91.88 118 GLY A O 1
ATOM 920 N N . ARG A 1 119 ? 5.192 4.779 -9.772 1.00 89.38 119 ARG A N 1
ATOM 921 C CA . ARG A 1 119 ? 5.367 4.297 -11.145 1.00 89.38 119 ARG A CA 1
ATOM 922 C C . ARG A 1 119 ? 6.042 2.936 -11.146 1.00 89.38 119 ARG A C 1
ATOM 924 O O . ARG A 1 119 ? 7.131 2.787 -10.601 1.00 89.38 119 ARG A O 1
ATOM 931 N N . LEU A 1 120 ? 5.451 1.965 -11.834 1.00 90.62 120 LEU A N 1
ATOM 932 C CA . LEU A 1 120 ? 6.018 0.622 -11.983 1.00 90.62 120 LEU A CA 1
ATOM 933 C C . LEU A 1 120 ? 5.795 0.073 -13.391 1.00 90.62 120 LEU A C 1
ATOM 935 O O . LEU A 1 120 ? 4.829 0.473 -14.043 1.00 90.62 120 LEU A O 1
ATOM 939 N N . PRO A 1 121 ? 6.616 -0.885 -13.860 1.00 89.44 121 PRO A N 1
ATOM 940 C CA . PRO A 1 121 ? 6.247 -1.716 -15.000 1.00 89.44 121 PRO A CA 1
ATOM 941 C C . PRO A 1 121 ? 4.874 -2.345 -14.753 1.00 89.44 121 PRO A C 1
ATOM 943 O O . PRO A 1 121 ? 4.611 -2.826 -13.647 1.00 89.44 121 PRO A O 1
ATOM 946 N N . ILE A 1 122 ? 4.006 -2.379 -15.768 1.00 86.00 122 ILE A N 1
ATOM 947 C CA . ILE A 1 122 ? 2.615 -2.841 -15.611 1.00 86.00 122 ILE A CA 1
ATOM 948 C C . ILE A 1 122 ? 2.502 -4.214 -14.931 1.00 86.00 122 ILE A C 1
ATOM 950 O O . ILE A 1 122 ? 1.615 -4.434 -14.110 1.00 86.00 122 ILE A O 1
ATOM 954 N N . SER A 1 123 ? 3.425 -5.134 -15.215 1.00 88.25 123 SER A N 1
ATOM 955 C CA . SER A 1 123 ? 3.454 -6.462 -14.597 1.00 88.25 123 SER A CA 1
ATOM 956 C C . SER A 1 123 ? 3.757 -6.415 -13.097 1.00 88.25 123 SER A C 1
ATOM 958 O O . SER A 1 123 ? 3.141 -7.157 -12.334 1.00 88.25 123 SER A O 1
ATOM 960 N N . GLN A 1 124 ? 4.669 -5.538 -12.666 1.00 92.62 124 GLN A N 1
ATOM 961 C CA . GLN A 1 124 ? 4.986 -5.344 -11.251 1.00 92.62 124 GLN A CA 1
ATOM 962 C C . GLN A 1 124 ? 3.821 -4.680 -10.521 1.00 92.62 124 GLN A C 1
ATOM 964 O O . GLN A 1 124 ? 3.467 -5.126 -9.434 1.00 92.62 124 GLN A O 1
ATOM 969 N N . TRP A 1 125 ? 3.183 -3.681 -11.141 1.00 93.38 125 TRP A N 1
ATOM 970 C CA . TRP A 1 125 ? 1.993 -3.048 -10.576 1.00 93.38 125 TRP A CA 1
ATOM 971 C C . TRP A 1 125 ? 0.870 -4.061 -10.342 1.00 93.38 125 TRP A C 1
ATOM 973 O O . TRP A 1 125 ? 0.367 -4.162 -9.229 1.00 93.38 125 TRP A O 1
ATOM 983 N N . LEU A 1 126 ? 0.513 -4.857 -11.355 1.00 91.75 126 LEU A N 1
ATOM 984 C CA . LEU A 1 126 ? -0.563 -5.846 -11.232 1.00 91.75 126 LEU A CA 1
ATOM 985 C C . LEU A 1 126 ? -0.270 -6.898 -10.153 1.00 91.75 126 LEU A C 1
ATOM 987 O O . LEU A 1 126 ? -1.176 -7.300 -9.424 1.00 91.75 126 LEU A O 1
ATOM 991 N N . ALA A 1 127 ? 0.988 -7.336 -10.037 1.00 94.50 127 ALA A N 1
ATOM 992 C CA . ALA A 1 127 ? 1.399 -8.276 -9.000 1.00 94.50 127 ALA A CA 1
ATOM 993 C C . ALA A 1 127 ? 1.310 -7.656 -7.597 1.00 94.50 127 ALA A C 1
ATOM 995 O O . ALA A 1 127 ? 0.801 -8.295 -6.676 1.00 94.50 127 ALA A O 1
ATOM 996 N N . TRP A 1 128 ? 1.774 -6.414 -7.442 1.00 96.88 128 TRP A N 1
ATOM 997 C CA . TRP A 1 128 ? 1.732 -5.692 -6.173 1.00 96.88 128 TRP A CA 1
ATOM 998 C C . TRP A 1 128 ? 0.291 -5.390 -5.742 1.00 96.88 128 TRP A C 1
ATOM 1000 O O . TRP A 1 128 ? -0.087 -5.714 -4.620 1.00 96.88 128 TRP A O 1
ATOM 1010 N N . ASP A 1 129 ? -0.538 -4.854 -6.646 1.00 96.31 129 ASP A N 1
ATOM 1011 C CA . ASP A 1 129 ? -1.952 -4.542 -6.397 1.00 96.31 129 ASP A CA 1
ATOM 1012 C C . ASP A 1 129 ? -2.739 -5.791 -5.990 1.00 96.31 129 ASP A C 1
ATOM 1014 O O . ASP A 1 129 ? -3.492 -5.758 -5.018 1.00 96.31 129 ASP A O 1
ATOM 1018 N N . SER A 1 130 ? -2.539 -6.914 -6.688 1.00 95.62 130 SER A N 1
ATOM 1019 C CA . SER A 1 130 ? -3.188 -8.173 -6.315 1.00 95.62 130 SER A CA 1
ATOM 1020 C C . SER A 1 130 ? -2.770 -8.624 -4.918 1.00 95.62 130 SER A C 1
ATOM 1022 O O . SER A 1 130 ? -3.635 -8.920 -4.100 1.00 95.62 130 SER A O 1
ATOM 1024 N N . ALA A 1 131 ? -1.466 -8.629 -4.621 1.00 97.50 131 ALA A N 1
ATOM 1025 C CA . ALA A 1 131 ? -0.958 -9.052 -3.318 1.00 97.50 131 ALA A CA 1
ATOM 1026 C C . ALA A 1 131 ? -1.479 -8.162 -2.181 1.00 97.50 131 ALA A C 1
ATOM 1028 O O . ALA A 1 131 ? -1.847 -8.668 -1.121 1.00 97.50 131 ALA A O 1
ATOM 1029 N N . PHE A 1 132 ? -1.551 -6.848 -2.402 1.00 97.38 132 PHE A N 1
ATOM 1030 C CA . PHE A 1 132 ? -2.056 -5.920 -1.400 1.00 97.38 132 PHE A CA 1
ATOM 1031 C C . PHE A 1 132 ? -3.555 -6.091 -1.164 1.00 97.38 132 PHE A C 1
ATOM 1033 O O . PHE A 1 132 ? -3.979 -6.173 -0.013 1.00 97.38 132 PHE A O 1
ATOM 1040 N N . ARG A 1 133 ? -4.359 -6.225 -2.227 1.00 95.81 133 ARG A N 1
ATOM 1041 C CA . ARG A 1 133 ? -5.801 -6.482 -2.096 1.00 95.81 133 ARG A CA 1
ATOM 1042 C C . ARG A 1 133 ? -6.085 -7.808 -1.402 1.00 95.81 133 ARG A C 1
ATOM 1044 O O . ARG A 1 133 ? -6.897 -7.825 -0.486 1.00 95.81 133 ARG A O 1
ATOM 1051 N N . ASP A 1 134 ? -5.386 -8.878 -1.771 1.00 96.25 134 ASP A N 1
ATOM 1052 C CA . ASP A 1 134 ? -5.558 -10.191 -1.141 1.00 96.25 134 ASP A CA 1
ATOM 1053 C C . ASP A 1 134 ? -5.178 -10.153 0.351 1.00 96.25 134 ASP A C 1
ATOM 1055 O O . ASP A 1 134 ? -5.881 -10.717 1.191 1.00 96.25 134 ASP A O 1
ATOM 1059 N N . ALA A 1 135 ? -4.098 -9.443 0.702 1.00 96.69 135 ALA A N 1
ATOM 1060 C CA . ALA A 1 135 ? -3.696 -9.252 2.093 1.00 96.69 135 ALA A CA 1
ATOM 1061 C C . ALA A 1 135 ? -4.728 -8.437 2.883 1.00 96.69 135 ALA A C 1
ATOM 1063 O O . ALA A 1 135 ? -5.057 -8.800 4.011 1.00 96.69 135 ALA A O 1
ATOM 1064 N N . LEU A 1 136 ? -5.259 -7.362 2.290 1.00 95.56 136 LEU A N 1
ATOM 1065 C CA . LEU A 1 136 ? -6.303 -6.545 2.899 1.00 95.56 136 LEU A CA 1
ATOM 1066 C C . LEU A 1 136 ? -7.605 -7.328 3.066 1.00 95.56 136 LEU A C 1
ATOM 1068 O O . LEU A 1 136 ? -8.195 -7.240 4.133 1.00 95.56 136 LEU A O 1
ATOM 1072 N N . ASP A 1 137 ? -8.044 -8.105 2.079 1.00 93.62 137 ASP A N 1
ATOM 1073 C CA . ASP A 1 137 ? -9.274 -8.911 2.148 1.00 93.62 137 ASP A CA 1
ATOM 1074 C C . ASP A 1 137 ? -9.246 -9.926 3.310 1.00 93.62 137 ASP A C 1
ATOM 1076 O O . ASP A 1 137 ? -10.295 -10.301 3.834 1.00 93.62 137 ASP A O 1
ATOM 1080 N N . GLY A 1 138 ? -8.052 -10.336 3.752 1.00 92.31 138 GLY A N 1
ATOM 1081 C CA . GLY A 1 138 ? -7.846 -11.205 4.912 1.00 92.31 138 GLY A CA 1
ATOM 1082 C C . GLY A 1 138 ? -7.926 -10.514 6.280 1.00 92.31 138 GLY A C 1
ATOM 1083 O O . GLY A 1 138 ? -7.720 -11.183 7.295 1.00 92.31 138 GLY A O 1
ATOM 1084 N N . THR A 1 139 ? -8.188 -9.205 6.342 1.00 94.50 139 THR A N 1
ATOM 1085 C CA . THR A 1 139 ? -8.225 -8.436 7.597 1.00 94.50 139 THR A CA 1
ATOM 1086 C C . THR A 1 139 ? -9.632 -8.011 8.005 1.00 94.50 139 THR A C 1
ATOM 1088 O O . THR A 1 139 ? -10.550 -7.896 7.190 1.00 94.50 139 THR A O 1
ATOM 1091 N N . ASP A 1 140 ? -9.785 -7.700 9.291 1.00 93.81 140 ASP A N 1
ATOM 1092 C CA . ASP A 1 140 ? -10.996 -7.111 9.865 1.00 93.81 140 ASP A CA 1
ATOM 1093 C C . ASP A 1 140 ? -10.995 -5.571 9.815 1.00 93.81 140 ASP A C 1
ATOM 1095 O O . ASP A 1 140 ? -11.739 -4.920 10.553 1.00 93.81 140 ASP A O 1
ATOM 1099 N N . PHE A 1 141 ? -10.150 -4.972 8.966 1.00 94.19 141 PHE A N 1
ATOM 1100 C CA . PHE A 1 141 ? -10.002 -3.522 8.927 1.00 94.19 141 PHE A CA 1
ATOM 1101 C C . PHE A 1 141 ? -11.331 -2.846 8.575 1.00 94.19 141 PHE A C 1
ATOM 1103 O O . PHE A 1 141 ? -12.016 -3.284 7.643 1.00 94.19 141 PHE A O 1
ATOM 1110 N N . PRO A 1 142 ? -11.690 -1.748 9.265 1.00 91.50 142 PRO A N 1
ATOM 1111 C CA . PRO A 1 142 ? -12.844 -0.958 8.890 1.00 91.50 142 PRO A CA 1
ATOM 1112 C C . PRO A 1 142 ? -12.710 -0.467 7.448 1.00 91.50 142 PRO A C 1
ATOM 1114 O O . PRO A 1 142 ? -11.683 0.091 7.059 1.00 91.50 142 PRO A O 1
ATOM 1117 N N . ARG A 1 143 ? -13.751 -0.697 6.644 1.00 90.06 143 ARG A N 1
ATOM 1118 C CA . ARG A 1 143 ? -13.789 -0.315 5.229 1.00 90.06 143 ARG A CA 1
ATOM 1119 C C . ARG A 1 143 ? -14.503 1.009 5.036 1.00 90.06 143 ARG A C 1
ATOM 1121 O O . ARG A 1 143 ? -15.415 1.345 5.787 1.00 90.06 143 ARG A O 1
ATOM 1128 N N . ILE A 1 144 ? -14.091 1.729 4.002 1.00 87.31 144 ILE A N 1
ATOM 1129 C CA . ILE A 1 144 ? -14.846 2.863 3.477 1.00 87.31 144 ILE A CA 1
ATOM 1130 C C . ILE A 1 144 ? -15.801 2.310 2.429 1.00 87.31 144 ILE A C 1
ATOM 1132 O O . ILE A 1 144 ? -15.375 1.604 1.516 1.00 87.31 144 ILE A O 1
ATOM 1136 N N . ASP A 1 145 ? -17.084 2.617 2.583 1.00 78.19 145 ASP A N 1
ATOM 1137 C CA . ASP A 1 145 ? -18.072 2.390 1.538 1.00 78.19 145 ASP A CA 1
ATOM 1138 C C . ASP A 1 145 ? -18.086 3.615 0.623 1.00 78.19 145 ASP A C 1
ATOM 1140 O O . ASP A 1 145 ? -18.472 4.709 1.048 1.00 78.19 145 ASP A O 1
ATOM 1144 N N . TYR A 1 146 ? -17.617 3.450 -0.614 1.00 69.44 146 TYR A N 1
ATOM 1145 C CA . TYR A 1 146 ? -17.648 4.527 -1.602 1.00 69.44 146 TYR A CA 1
ATOM 1146 C C . TYR A 1 146 ? -19.045 4.723 -2.219 1.00 69.44 146 TYR A C 1
ATOM 1148 O O . TYR A 1 146 ? -19.243 5.679 -2.964 1.00 69.44 146 TYR A O 1
ATOM 1156 N N . GLY A 1 147 ? -20.029 3.876 -1.883 1.00 61.19 147 GLY A N 1
ATOM 1157 C CA . GLY A 1 147 ? -21.437 4.100 -2.215 1.00 61.19 147 GLY A CA 1
ATOM 1158 C C . GLY A 1 147 ? -21.792 3.925 -3.694 1.00 61.19 147 GLY A C 1
ATOM 1159 O O . GLY A 1 147 ? -22.761 4.525 -4.157 1.00 61.19 147 GLY A O 1
ATOM 1160 N N . TYR A 1 148 ? -21.027 3.131 -4.447 1.00 49.53 148 TYR A N 1
ATOM 1161 C CA . TYR A 1 148 ? -21.411 2.739 -5.805 1.00 49.53 148 TYR A CA 1
ATOM 1162 C C . TYR A 1 148 ? -22.397 1.558 -5.737 1.00 49.53 148 TYR A C 1
ATOM 1164 O O . TYR A 1 148 ? -21.975 0.407 -5.622 1.00 49.53 148 TYR A O 1
ATOM 1172 N N . GLU A 1 149 ? -23.699 1.864 -5.760 1.00 41.78 149 GLU A N 1
ATOM 1173 C CA . GLU A 1 149 ? -24.785 0.903 -6.045 1.00 41.78 149 GLU A CA 1
ATOM 1174 C C . GLU A 1 149 ? -24.861 0.543 -7.537 1.00 41.78 149 GLU A C 1
ATOM 1176 O O . GLU A 1 149 ? -24.683 1.450 -8.387 1.00 41.78 149 GLU A O 1
#

pLDDT: mean 75.4, std 21.85, range [27.36, 97.5]

Sequence (149 aa):
MRKFWRGKSPARPASQQAPAPEHPPLPTTGRVQYEDSGEVVPHDWPADDGLNFVAVVRKYGVHYSLTEAQWEQLGSIYQALPGSVTHDQGYPCWFGEVDSPTGWLDVSVEPSGLLVSGRLPISQWLAWDSAFRDALDGTDFPRIDYGYE

Foldseek 3Di:
DDDDDDDDDDDDPDDPDDPDPPDDPDQPLAQKDKDQPPDDDDPPQDDDPPLQKDWGKMFIFFAPPDDPVRVVLVVVLLCPAAQFDDDPPPFTKGVDDAPDNQKMWGWDQDNRGIIIGIMHRPVSVVRRVVSSRVSVSPDSGRGHDPPDD

Secondary structure (DSSP, 8-state):
---------PPPP----PPPPSSPPP---SPPPEEE------TTSPP--SS-EEEEEEEE-B-S---HHHHHHHHHHHHHSTTB---TTSS-EESSSTT-TT-EEEEEEETTEEEEEEEEEHHHHHHHHHHHHHHHHTS-PPBP-----

Radius of gyration: 21.36 Å; chains: 1; bounding box: 53×55×52 Å